Protein AF-A0A9W4HW22-F1 (afdb_monomer_lite)

Secondary structure (DSSP, 8-state):
--HHHHHHHHHHHHHHHHHHHHHHHHHHHHHHHHHHHHHHHTTS-TTSHHHHHHHHHHHHHHHHHHHHHHHHHHHHHHHHHHHHHHHTTS------------

Foldseek 3Di:
DCVVVVVVVVVVVVLVCCLPVVLVVLVVVLVVVVVVLVVVLVVDDPPDPVNVVSVVVNVVVNVVSVVSNVVSVVVVVVVVVVVVVVVVPPPPDDDDDDDDDD

pLDDT: mean 77.1, std 17.02, range [43.62, 94.5]

Organism: Penicillium olsonii (NCBI:txid99116)

Radius of gyration: 26.69 Å; chains: 1; bounding box: 48×15×98 Å

Sequence (102 aa):
MDSFSSSATQLKSINSTTKYHVPSEIRILQTAVDAYFYNIIGLFPATSSYNAQANNQKAQVDTHCFQAVWAFDLGESSGNQATRRARSNNSLHSRRVKRTSV

Structure (mmCIF, N/CA/C/O backbone):
data_AF-A0A9W4HW22-F1
#
_entry.id   AF-A0A9W4HW22-F1
#
loop_
_atom_site.group_PDB
_atom_site.id
_atom_site.type_symbol
_atom_site.label_atom_id
_atom_site.label_alt_id
_atom_site.label_comp_id
_atom_site.label_asym_id
_atom_site.label_entity_id
_atom_site.label_seq_id
_atom_site.pdbx_PDB_ins_code
_atom_site.Cartn_x
_atom_site.Cartn_y
_atom_site.Cartn_z
_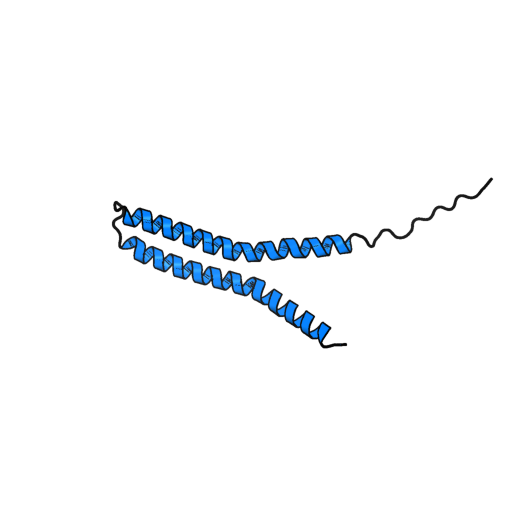atom_site.occupancy
_atom_site.B_iso_or_equiv
_atom_site.auth_seq_id
_atom_site.auth_comp_id
_atom_site.auth_asym_id
_atom_site.auth_atom_id
_atom_site.pdbx_PDB_model_num
ATOM 1 N N . MET A 1 1 ? -33.431 9.618 32.013 1.00 58.47 1 MET A N 1
ATOM 2 C CA . MET A 1 1 ? -32.011 10.051 31.963 1.00 58.47 1 MET A CA 1
ATOM 3 C C . MET A 1 1 ? -31.228 9.115 31.028 1.00 58.47 1 MET A C 1
ATOM 5 O O . MET A 1 1 ? -30.062 8.815 31.251 1.00 58.47 1 MET A O 1
ATOM 9 N N . ASP A 1 2 ? -31.867 8.669 29.939 1.00 64.88 2 ASP A N 1
ATOM 10 C CA . ASP A 1 2 ? -31.574 7.356 29.329 1.00 64.88 2 ASP A CA 1
ATOM 11 C C . ASP A 1 2 ? -31.058 7.513 27.891 1.00 64.88 2 ASP A C 1
ATOM 13 O O . ASP A 1 2 ? -30.311 6.679 27.382 1.00 64.88 2 ASP A O 1
ATOM 17 N N . SER A 1 3 ? -31.364 8.663 27.283 1.00 70.31 3 SER A N 1
ATOM 18 C CA . SER A 1 3 ? -30.860 9.090 25.977 1.00 70.31 3 SER A CA 1
ATOM 19 C C . SER A 1 3 ? -29.327 9.168 25.965 1.00 70.31 3 SER A C 1
ATOM 21 O O . SER A 1 3 ? -28.698 8.575 25.095 1.00 70.31 3 SER A O 1
ATOM 23 N N . PHE A 1 4 ? -28.697 9.756 26.991 1.00 76.06 4 PHE A N 1
ATOM 24 C CA . PHE A 1 4 ? -27.229 9.831 27.083 1.00 76.06 4 PHE A CA 1
ATOM 25 C C . PHE A 1 4 ? -26.552 8.457 27.181 1.00 76.06 4 PHE A C 1
ATOM 27 O O . PHE A 1 4 ? -25.536 8.222 26.527 1.00 76.06 4 PHE A O 1
ATOM 34 N N . SER A 1 5 ? -27.114 7.543 27.977 1.00 79.19 5 SER A N 1
ATOM 35 C CA . SER A 1 5 ? -26.578 6.185 28.134 1.00 79.19 5 SER A CA 1
ATOM 36 C C . SER A 1 5 ? -26.720 5.371 26.842 1.00 79.19 5 SER A C 1
ATOM 38 O O . SER A 1 5 ? -25.784 4.682 26.422 1.00 79.19 5 SER A O 1
ATOM 40 N N . SER A 1 6 ? -27.860 5.513 26.155 1.00 81.44 6 SER A N 1
ATOM 41 C CA . SER A 1 6 ? -28.091 4.874 24.855 1.00 81.44 6 SER A CA 1
ATOM 42 C C . SER A 1 6 ? -27.116 5.382 23.784 1.00 81.44 6 SER A C 1
ATOM 44 O O . SER A 1 6 ? -26.447 4.574 23.138 1.00 81.44 6 SER A O 1
ATOM 46 N N . SER A 1 7 ? -26.913 6.702 23.690 1.00 83.56 7 SER A N 1
ATOM 47 C CA . SER A 1 7 ? -25.968 7.322 22.756 1.00 83.56 7 SER A CA 1
ATOM 48 C C . SER A 1 7 ? -24.527 6.901 23.038 1.00 83.56 7 SER A C 1
ATOM 50 O O . SER A 1 7 ? -23.783 6.575 22.117 1.00 83.56 7 SER A O 1
ATOM 52 N N . ALA A 1 8 ? -24.122 6.833 24.311 1.00 83.88 8 ALA A N 1
ATOM 53 C CA . ALA A 1 8 ? -22.789 6.364 24.689 1.00 83.88 8 ALA A CA 1
ATOM 54 C C . ALA A 1 8 ? -22.545 4.896 24.294 1.00 83.88 8 ALA A C 1
ATOM 56 O O . ALA A 1 8 ? -21.436 4.530 23.900 1.00 83.88 8 ALA A O 1
ATOM 57 N N . THR A 1 9 ? -23.576 4.055 24.381 1.00 84.56 9 THR A N 1
ATOM 58 C CA . THR A 1 9 ? -23.500 2.638 23.998 1.00 84.56 9 THR A CA 1
ATOM 59 C C . THR A 1 9 ? -23.395 2.486 22.481 1.00 84.56 9 THR A C 1
ATOM 61 O O . THR A 1 9 ? -22.545 1.740 21.997 1.00 84.56 9 THR A O 1
ATOM 64 N N . GLN A 1 10 ? -24.177 3.264 21.731 1.00 86.00 10 GLN A N 1
ATOM 65 C CA . GLN A 1 10 ? -24.128 3.301 20.270 1.00 86.00 10 GLN A CA 1
ATOM 66 C C . GLN A 1 10 ? -22.784 3.833 19.747 1.00 86.00 10 GLN A C 1
ATOM 68 O O . GLN A 1 10 ? -22.201 3.270 18.822 1.00 86.00 10 GLN A O 1
ATOM 73 N N . LEU A 1 11 ? -22.232 4.880 20.365 1.00 84.12 11 LEU A N 1
ATOM 74 C CA . LEU A 1 11 ? -20.910 5.396 19.998 1.00 84.12 11 LEU A CA 1
ATOM 75 C C . LEU A 1 11 ? -19.807 4.362 20.248 1.00 84.12 11 LEU A C 1
ATOM 77 O O . LEU A 1 11 ? -18.898 4.224 19.430 1.00 84.12 11 LEU A O 1
ATOM 81 N N . LYS A 1 12 ? -19.900 3.586 21.335 1.00 84.06 12 LYS A N 1
ATOM 82 C CA . LYS A 1 12 ? -18.968 2.479 21.593 1.00 84.06 12 LYS A CA 1
ATOM 83 C C . LYS A 1 12 ? -19.071 1.375 20.544 1.00 84.06 12 LYS A C 1
ATOM 85 O O . LYS A 1 12 ? -18.027 0.898 20.108 1.00 84.06 12 LYS A O 1
ATOM 90 N N . SER A 1 13 ? -20.281 0.986 20.135 1.00 84.69 13 SER A N 1
ATOM 91 C CA . SER A 1 13 ? -20.467 -0.067 19.127 1.00 84.69 13 SER A CA 1
ATOM 92 C C . SER A 1 13 ? -19.992 0.364 17.738 1.00 84.69 13 SER A C 1
ATOM 94 O O . SER A 1 13 ? -19.387 -0.427 17.012 1.00 84.69 13 SER A O 1
ATOM 96 N N . ILE A 1 14 ? -20.214 1.630 17.372 1.00 84.44 14 ILE A N 1
ATOM 97 C CA . ILE A 1 14 ? -19.670 2.205 16.136 1.00 84.44 14 ILE A CA 1
ATOM 98 C C . ILE A 1 14 ? -18.143 2.193 16.209 1.00 84.44 14 ILE A C 1
ATOM 100 O O . ILE A 1 14 ? -17.498 1.660 15.314 1.00 84.44 14 ILE A O 1
ATOM 104 N N . ASN A 1 15 ? -17.558 2.673 17.309 1.00 82.38 15 ASN A N 1
ATOM 105 C CA . ASN A 1 15 ? -16.108 2.697 17.485 1.00 82.38 15 ASN A CA 1
ATOM 106 C C . ASN A 1 15 ? -15.474 1.295 17.403 1.00 82.38 15 ASN A C 1
ATOM 108 O O . ASN A 1 15 ? -14.465 1.116 16.726 1.00 82.38 15 ASN A O 1
ATOM 112 N N . SER A 1 16 ? -16.080 0.280 18.034 1.00 79.94 16 SER A N 1
ATOM 113 C CA . SER A 1 16 ? -15.569 -1.097 17.973 1.00 79.94 16 SER A CA 1
ATOM 114 C C . SER A 1 16 ? -15.639 -1.700 16.572 1.00 79.94 16 SER A C 1
ATOM 116 O O . SER A 1 16 ? -14.778 -2.497 16.213 1.00 79.94 16 SER A O 1
ATOM 118 N N . THR A 1 17 ? -16.647 -1.322 15.782 1.00 82.69 17 THR A N 1
ATOM 119 C CA . THR A 1 17 ? -16.819 -1.816 14.409 1.00 82.69 17 THR A CA 1
ATOM 120 C C . THR A 1 17 ? -15.844 -1.120 13.460 1.00 82.69 17 THR A C 1
ATOM 122 O O . THR A 1 17 ? -15.097 -1.780 12.738 1.00 82.69 17 THR A O 1
ATOM 125 N N . THR A 1 18 ? -15.776 0.212 13.523 1.00 82.19 18 THR A N 1
ATOM 126 C CA . THR A 1 18 ? -14.880 1.040 12.704 1.00 82.19 18 THR A CA 1
ATOM 127 C C . THR A 1 18 ? -13.412 0.670 12.912 1.00 82.19 18 THR A C 1
ATOM 129 O O . THR A 1 18 ? -12.651 0.669 11.946 1.00 82.19 18 THR A O 1
ATOM 132 N N . LYS A 1 19 ? -13.030 0.279 14.139 1.00 79.19 19 LYS A N 1
ATOM 133 C CA . LYS A 1 19 ? -11.672 -0.164 14.492 1.00 79.19 19 LYS A CA 1
ATOM 134 C C . LYS A 1 19 ? -11.116 -1.229 13.546 1.00 79.19 19 LYS A C 1
ATOM 136 O O . LYS A 1 19 ? -9.945 -1.168 13.198 1.00 79.19 19 LYS A O 1
ATOM 141 N N . TYR A 1 20 ? -11.927 -2.21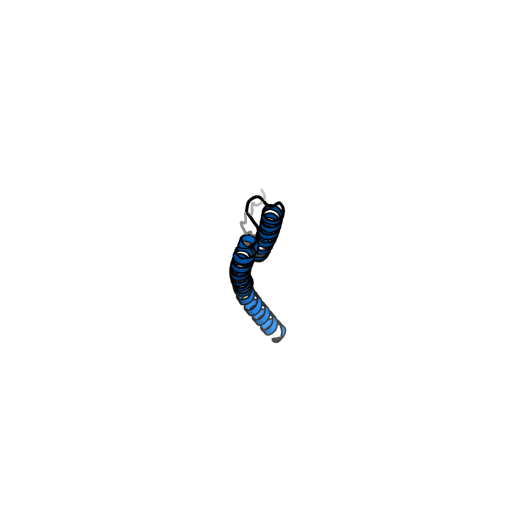3 13.167 1.00 83.31 20 TYR A N 1
ATOM 142 C CA . TYR A 1 20 ? -11.472 -3.323 12.325 1.00 83.31 20 TYR A CA 1
ATOM 143 C C . TYR A 1 20 ? -11.869 -3.129 10.867 1.00 83.31 20 TYR A C 1
ATOM 145 O O . TYR A 1 20 ? -11.088 -3.460 9.979 1.00 83.31 20 TYR A O 1
ATOM 153 N N . HIS A 1 21 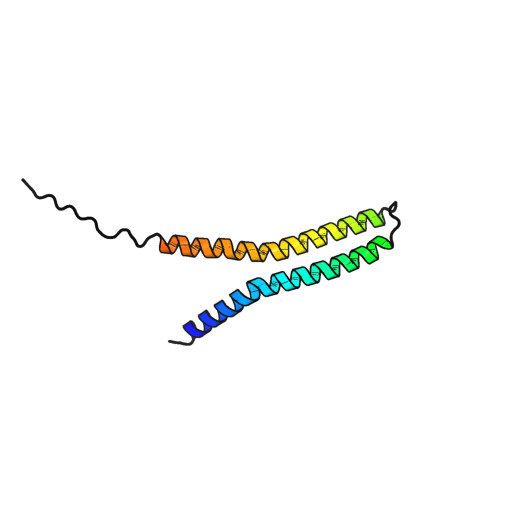? -13.045 -2.543 10.633 1.00 87.25 21 HIS A N 1
ATOM 154 C CA . HIS A 1 21 ? -13.590 -2.352 9.297 1.00 87.25 21 HIS A CA 1
ATOM 155 C C . HIS A 1 21 ? -12.756 -1.376 8.457 1.00 87.25 21 HIS A C 1
ATOM 157 O O . HIS A 1 21 ? -12.474 -1.638 7.295 1.00 87.25 21 HIS A O 1
ATOM 163 N N . VAL A 1 22 ? -12.320 -0.243 9.017 1.00 88.56 22 VAL A N 1
ATOM 164 C CA . VAL A 1 22 ? -11.568 0.741 8.220 1.00 88.56 22 VAL A CA 1
ATOM 165 C C . VAL A 1 22 ? -10.180 0.215 7.827 1.00 88.56 22 VAL A C 1
ATOM 167 O O . VAL A 1 22 ? -9.851 0.266 6.642 1.00 88.56 22 VAL A O 1
ATOM 170 N N . PRO A 1 23 ? -9.380 -0.378 8.735 1.00 89.31 23 PRO A N 1
ATOM 171 C CA . PRO A 1 23 ? -8.123 -1.013 8.345 1.00 89.31 23 PRO A CA 1
ATOM 172 C C . PRO A 1 23 ? -8.284 -2.173 7.357 1.00 89.31 23 PRO A C 1
ATOM 174 O O . PRO A 1 23 ? -7.411 -2.352 6.508 1.00 89.31 23 PRO A O 1
ATOM 177 N N . SER A 1 24 ? -9.366 -2.962 7.437 1.00 88.31 24 SER A N 1
ATOM 178 C CA . SER A 1 24 ? -9.602 -4.039 6.467 1.00 88.31 24 SER A CA 1
ATOM 179 C C . SER A 1 24 ? -9.874 -3.497 5.067 1.00 88.31 24 SER A C 1
ATOM 181 O O . SER A 1 24 ? -9.272 -3.983 4.113 1.00 88.31 24 SER A O 1
ATOM 183 N N . GLU A 1 25 ? -10.692 -2.450 4.944 1.00 90.75 25 GLU A N 1
ATOM 184 C CA . GLU A 1 25 ? -10.947 -1.780 3.662 1.00 90.75 25 GLU A CA 1
ATOM 185 C C . GLU A 1 25 ? -9.668 -1.158 3.080 1.00 90.75 25 GLU A C 1
ATOM 187 O O . GLU A 1 25 ? -9.388 -1.303 1.890 1.00 90.75 25 GLU A O 1
ATOM 192 N N . ILE A 1 26 ? -8.825 -0.539 3.918 1.00 90.00 26 ILE A N 1
ATOM 193 C CA . ILE A 1 26 ? -7.536 0.018 3.473 1.00 90.00 26 ILE A CA 1
ATOM 194 C C . ILE A 1 26 ? -6.614 -1.086 2.929 1.00 90.00 26 ILE A C 1
ATOM 196 O O . ILE A 1 26 ? -5.937 -0.873 1.926 1.00 90.00 26 ILE A O 1
ATOM 200 N N . ARG A 1 27 ? -6.596 -2.281 3.536 1.00 90.88 27 ARG A N 1
ATOM 201 C CA . ARG A 1 27 ? -5.804 -3.418 3.023 1.00 90.88 27 ARG A CA 1
ATOM 202 C C . ARG A 1 27 ? -6.325 -3.943 1.685 1.00 90.88 27 ARG A C 1
ATOM 204 O O . ARG A 1 27 ? -5.526 -4.302 0.819 1.00 90.88 27 ARG A O 1
ATOM 211 N N . ILE A 1 28 ? -7.644 -3.974 1.494 1.00 92.69 28 ILE A N 1
ATOM 212 C CA . ILE A 1 28 ? -8.248 -4.331 0.202 1.00 92.69 28 ILE A CA 1
ATOM 213 C C . ILE A 1 28 ? -7.831 -3.307 -0.861 1.00 92.69 28 ILE A C 1
ATOM 215 O O . ILE A 1 28 ? -7.333 -3.696 -1.920 1.00 92.69 28 ILE A O 1
ATOM 219 N N . LEU A 1 29 ? -7.942 -2.010 -0.552 1.00 91.81 29 LEU A N 1
ATOM 220 C CA . LEU A 1 29 ? -7.498 -0.931 -1.435 1.00 91.81 29 LEU A CA 1
ATOM 221 C C . LEU A 1 29 ? -6.009 -1.062 -1.780 1.00 91.81 29 LEU A C 1
ATOM 223 O O . LEU A 1 29 ? -5.658 -0.996 -2.954 1.00 91.81 29 LEU A O 1
ATOM 227 N N . GLN A 1 30 ? -5.147 -1.301 -0.787 1.00 92.12 30 GLN A N 1
ATOM 228 C CA . GLN A 1 30 ? -3.710 -1.492 -0.994 1.00 92.12 30 GLN A CA 1
ATOM 229 C C . GLN A 1 30 ? -3.434 -2.617 -1.999 1.00 92.12 30 GLN A C 1
ATOM 231 O O . GLN A 1 30 ? -2.609 -2.451 -2.890 1.00 92.12 30 GLN A O 1
ATOM 236 N N . THR A 1 31 ? -4.159 -3.732 -1.902 1.00 91.56 31 THR A N 1
ATOM 237 C CA . THR A 1 31 ? -3.981 -4.883 -2.802 1.00 91.56 31 THR A CA 1
ATOM 238 C C . THR A 1 31 ? -4.407 -4.551 -4.238 1.00 91.56 31 THR A C 1
ATOM 240 O O . THR A 1 31 ? -3.717 -4.902 -5.194 1.00 91.56 31 THR A O 1
ATOM 243 N N . ALA A 1 32 ? -5.523 -3.836 -4.410 1.00 92.56 32 ALA A N 1
ATOM 244 C CA . ALA A 1 32 ? -5.989 -3.404 -5.729 1.00 92.56 32 ALA A CA 1
ATOM 245 C C . ALA A 1 32 ? -5.030 -2.390 -6.377 1.00 92.56 32 ALA A C 1
ATOM 247 O O . ALA A 1 32 ? -4.734 -2.468 -7.570 1.00 92.56 32 ALA A O 1
ATOM 248 N N . VAL A 1 33 ? -4.523 -1.453 -5.576 1.00 91.69 33 VAL A N 1
ATOM 249 C CA . VAL A 1 33 ? -3.573 -0.426 -6.008 1.00 91.69 33 VAL A CA 1
ATOM 250 C C . VAL A 1 33 ? -2.220 -1.038 -6.376 1.00 91.69 33 VAL A C 1
ATOM 252 O O . VAL A 1 33 ? -1.648 -0.664 -7.399 1.00 91.69 33 VAL A O 1
ATOM 255 N N . ASP A 1 34 ? -1.737 -2.016 -5.609 1.00 91.56 34 ASP A N 1
ATOM 256 C CA . ASP A 1 34 ? -0.505 -2.752 -5.906 1.00 91.56 34 ASP A CA 1
ATOM 257 C C . ASP A 1 34 ? -0.584 -3.457 -7.271 1.00 91.56 34 ASP A C 1
ATOM 259 O O . ASP A 1 34 ? 0.295 -3.279 -8.117 1.00 91.56 34 ASP A O 1
ATOM 263 N N . ALA A 1 35 ? -1.693 -4.157 -7.543 1.00 91.81 35 ALA A N 1
ATOM 264 C CA . ALA A 1 35 ? -1.935 -4.808 -8.832 1.00 91.81 35 ALA A CA 1
ATOM 265 C C . ALA A 1 35 ? -2.007 -3.804 -9.998 1.00 91.81 35 ALA A C 1
ATOM 267 O O . ALA A 1 35 ? -1.464 -4.048 -11.078 1.00 91.81 35 ALA A O 1
ATOM 268 N N . TYR A 1 36 ? -2.649 -2.652 -9.786 1.00 91.44 36 TYR A N 1
ATOM 269 C CA . TYR A 1 36 ? -2.717 -1.582 -10.781 1.00 91.44 36 TYR A CA 1
ATOM 270 C C . TYR A 1 36 ? -1.328 -1.019 -11.113 1.00 91.44 36 TYR A C 1
ATOM 272 O O . TYR A 1 36 ? -0.965 -0.920 -12.288 1.00 91.44 36 TYR A O 1
ATOM 280 N N . PHE A 1 37 ? -0.519 -0.706 -10.096 1.00 90.38 37 PHE A N 1
ATOM 281 C CA . PHE A 1 37 ? 0.840 -0.211 -10.311 1.00 90.38 37 PHE A CA 1
ATOM 282 C C . PHE A 1 37 ? 1.750 -1.258 -10.943 1.00 90.38 37 PHE A C 1
ATOM 284 O O . PHE A 1 37 ? 2.537 -0.898 -11.813 1.00 90.38 37 PHE A O 1
ATOM 291 N N . TYR A 1 38 ? 1.624 -2.534 -10.575 1.00 90.56 38 TYR A N 1
ATOM 292 C CA . TYR A 1 38 ? 2.369 -3.616 -11.219 1.00 9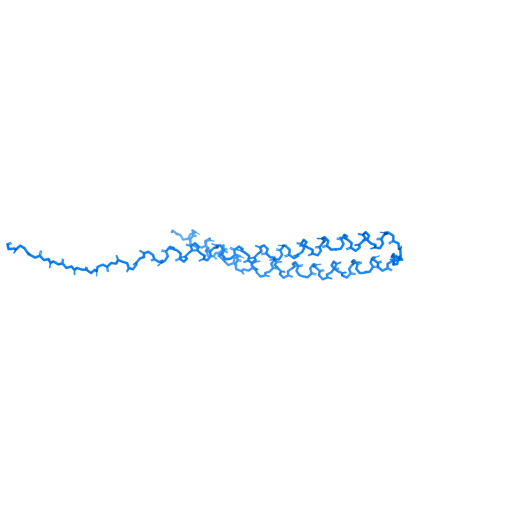0.56 38 TYR A CA 1
ATOM 293 C C . TYR A 1 38 ? 2.119 -3.644 -12.734 1.00 90.56 38 TYR A C 1
ATOM 295 O O . TYR A 1 38 ? 3.065 -3.643 -13.525 1.00 90.56 38 TYR A O 1
ATOM 303 N N . ASN A 1 39 ? 0.846 -3.573 -13.138 1.00 90.19 39 ASN A N 1
ATOM 304 C CA . ASN A 1 39 ? 0.460 -3.577 -14.548 1.00 90.19 39 ASN A CA 1
ATOM 305 C C . ASN A 1 39 ? 0.988 -2.350 -15.303 1.00 90.19 39 ASN A C 1
ATOM 307 O O . ASN A 1 39 ? 1.454 -2.485 -16.431 1.00 90.19 39 ASN A O 1
ATOM 311 N N . ILE A 1 40 ? 0.947 -1.161 -14.695 1.00 88.44 40 ILE A N 1
ATOM 312 C CA . ILE A 1 40 ? 1.416 0.074 -15.343 1.00 88.44 40 ILE A CA 1
ATOM 313 C C . ILE A 1 40 ? 2.939 0.152 -15.403 1.00 88.44 40 ILE A C 1
ATOM 315 O O . ILE A 1 40 ? 3.488 0.501 -16.445 1.00 88.44 40 ILE A O 1
ATOM 319 N N . ILE A 1 41 ? 3.639 -0.180 -14.317 1.00 89.62 41 ILE A N 1
ATOM 320 C CA . ILE A 1 41 ? 5.108 -0.159 -14.277 1.00 89.62 41 ILE A CA 1
ATOM 321 C C . ILE A 1 41 ? 5.677 -1.135 -15.308 1.00 89.62 41 ILE A C 1
ATOM 323 O O . ILE A 1 41 ? 6.670 -0.816 -15.963 1.00 89.62 41 ILE A O 1
ATOM 327 N N . GLY A 1 42 ? 5.013 -2.278 -15.504 1.00 88.44 42 GLY A N 1
ATOM 328 C CA . GLY A 1 42 ? 5.374 -3.267 -16.518 1.00 88.44 42 GLY A CA 1
ATOM 329 C C . GLY A 1 42 ? 5.339 -2.751 -17.963 1.00 88.44 42 GLY A C 1
ATOM 330 O O . GLY A 1 42 ? 5.968 -3.357 -18.826 1.00 88.44 42 GLY A O 1
ATOM 331 N N . LEU A 1 43 ? 4.665 -1.628 -18.242 1.00 90.25 43 LEU A N 1
ATOM 332 C CA . LEU A 1 43 ? 4.656 -1.005 -19.572 1.00 90.25 43 LEU A CA 1
ATOM 333 C C . LEU A 1 43 ? 5.942 -0.222 -19.870 1.00 90.25 43 LEU A C 1
ATOM 335 O O . LEU A 1 43 ? 6.258 0.018 -21.036 1.00 90.25 43 LEU A O 1
ATOM 339 N N . PHE A 1 44 ? 6.685 0.193 -18.840 1.00 89.56 44 PHE A N 1
ATOM 340 C CA . PHE A 1 44 ? 7.906 0.975 -19.012 1.00 89.56 44 PHE A CA 1
ATOM 341 C C . PHE A 1 44 ? 9.139 0.065 -19.080 1.00 89.56 44 PHE A C 1
ATOM 343 O O . PHE A 1 44 ? 9.346 -0.744 -18.170 1.00 89.56 44 PHE A O 1
ATOM 350 N N . PRO A 1 45 ? 10.023 0.233 -20.084 1.00 89.19 45 PRO A N 1
ATOM 351 C CA . PRO A 1 45 ? 11.284 -0.499 -20.145 1.00 89.19 45 PRO A CA 1
ATOM 352 C C . PRO A 1 45 ? 12.096 -0.323 -18.859 1.00 89.19 45 PRO A C 1
ATOM 354 O O . PRO A 1 45 ? 12.238 0.797 -18.370 1.00 89.19 45 PRO A O 1
ATOM 357 N N . ALA A 1 46 ? 12.678 -1.405 -18.342 1.00 85.62 46 ALA A N 1
ATOM 358 C CA . ALA A 1 46 ? 13.394 -1.394 -17.061 1.00 85.62 46 ALA A CA 1
ATOM 359 C C . ALA A 1 46 ? 14.582 -0.412 -17.016 1.00 85.62 46 ALA A C 1
ATOM 361 O O . ALA A 1 46 ? 14.923 0.104 -15.958 1.00 85.62 46 ALA A O 1
ATOM 362 N N . THR A 1 47 ? 15.200 -0.119 -18.162 1.00 89.00 47 THR A N 1
ATOM 363 C CA . THR A 1 47 ? 16.308 0.843 -18.283 1.00 89.00 47 THR A CA 1
ATOM 364 C C . THR A 1 47 ? 15.844 2.294 -18.429 1.00 89.00 47 THR A C 1
ATOM 366 O O . THR A 1 47 ? 16.668 3.203 -18.504 1.00 89.00 47 THR A O 1
ATOM 369 N N . SER A 1 48 ? 14.533 2.535 -18.489 1.00 92.06 48 SER A N 1
ATOM 370 C CA . SER A 1 48 ? 13.968 3.869 -18.642 1.00 92.06 48 SER A CA 1
ATOM 371 C C . SER A 1 48 ? 13.889 4.606 -17.307 1.00 92.06 48 SER A C 1
ATOM 373 O O . SER A 1 48 ? 13.513 4.040 -16.279 1.00 92.06 48 SER A O 1
ATOM 375 N N . SER A 1 49 ? 14.129 5.918 -17.338 1.00 90.50 49 SER A N 1
ATOM 376 C CA . SER A 1 49 ? 13.880 6.808 -16.199 1.00 90.50 49 SER A CA 1
ATOM 377 C C . SER A 1 49 ? 12.415 6.783 -15.742 1.00 90.50 49 SER A C 1
ATOM 379 O O . SER A 1 49 ? 12.152 6.960 -14.553 1.00 90.50 49 SER A O 1
ATOM 381 N N . TYR A 1 50 ? 11.469 6.493 -16.644 1.00 88.75 50 TYR A N 1
ATOM 382 C CA . TYR A 1 50 ? 10.053 6.329 -16.302 1.00 88.75 50 TYR A CA 1
ATOM 383 C C . TYR A 1 50 ? 9.798 5.119 -15.401 1.00 88.75 50 TYR A C 1
ATOM 385 O O . TYR A 1 50 ? 8.970 5.204 -14.499 1.00 88.75 50 TYR A O 1
ATOM 393 N N . ASN A 1 51 ? 10.542 4.021 -15.576 1.00 91.56 51 ASN A N 1
ATOM 394 C CA . ASN A 1 51 ? 10.414 2.846 -14.716 1.00 91.56 51 ASN A CA 1
ATOM 395 C C . ASN A 1 51 ? 10.869 3.171 -13.283 1.00 91.56 51 ASN A C 1
ATOM 397 O O . ASN A 1 51 ? 10.155 2.881 -12.323 1.00 91.56 51 ASN A O 1
ATOM 401 N N . ALA A 1 52 ? 11.998 3.869 -13.131 1.00 91.75 52 ALA A N 1
ATOM 402 C CA . ALA A 1 52 ? 12.473 4.326 -11.825 1.00 91.75 52 ALA A CA 1
ATOM 403 C C . ALA A 1 52 ? 11.485 5.301 -11.153 1.00 91.75 52 ALA A C 1
ATOM 405 O O . ALA A 1 52 ? 11.183 5.165 -9.968 1.00 91.75 52 ALA A O 1
ATOM 406 N N . GLN A 1 53 ? 10.939 6.261 -11.907 1.00 92.94 53 GLN A N 1
ATOM 407 C CA . GLN A 1 53 ? 9.951 7.212 -11.384 1.00 92.94 53 GLN A CA 1
ATOM 408 C C . GLN A 1 53 ? 8.652 6.524 -10.952 1.00 92.94 53 GLN A C 1
ATOM 410 O O . GLN A 1 53 ? 8.149 6.810 -9.866 1.00 92.94 53 GLN A O 1
ATOM 415 N N . ALA A 1 54 ? 8.136 5.594 -11.754 1.00 91.38 54 ALA A N 1
ATOM 416 C CA . ALA A 1 54 ? 6.905 4.880 -11.441 1.00 91.38 54 ALA A CA 1
ATOM 417 C C . ALA A 1 54 ? 7.063 3.975 -10.201 1.00 91.38 54 ALA A C 1
ATOM 419 O O . ALA A 1 54 ? 6.180 3.945 -9.345 1.00 91.38 54 ALA A O 1
ATOM 420 N N . ASN A 1 55 ? 8.219 3.322 -10.030 1.00 91.31 55 ASN A N 1
ATOM 421 C CA . ASN A 1 55 ? 8.533 2.577 -8.804 1.00 91.31 55 ASN A CA 1
ATOM 422 C C . ASN A 1 55 ? 8.620 3.487 -7.567 1.00 91.31 55 ASN A C 1
ATOM 424 O O . ASN A 1 55 ? 8.097 3.139 -6.509 1.00 91.31 55 ASN A O 1
ATOM 428 N N . ASN A 1 56 ? 9.219 4.674 -7.694 1.00 93.50 56 ASN A N 1
ATOM 429 C CA . ASN A 1 56 ? 9.267 5.644 -6.596 1.00 93.50 56 ASN A CA 1
ATOM 430 C C . ASN A 1 56 ? 7.866 6.130 -6.198 1.00 93.50 56 ASN A C 1
ATOM 432 O O . ASN A 1 56 ? 7.572 6.257 -5.011 1.00 93.50 56 ASN A O 1
ATOM 436 N N . GLN A 1 57 ? 6.990 6.378 -7.176 1.00 92.06 57 GLN A N 1
ATOM 437 C CA . GLN A 1 57 ? 5.596 6.749 -6.917 1.00 92.06 57 GLN A CA 1
ATOM 438 C C . GLN A 1 57 ? 4.837 5.621 -6.215 1.00 92.06 57 GLN A C 1
ATOM 440 O O . GLN A 1 57 ? 4.150 5.874 -5.226 1.00 92.06 57 GLN A O 1
ATOM 445 N N . LYS A 1 58 ? 5.018 4.371 -6.655 1.00 94.12 58 LYS A N 1
ATOM 446 C CA . LYS A 1 58 ? 4.440 3.202 -5.985 1.00 94.12 58 LYS A CA 1
ATOM 447 C C . LYS A 1 58 ? 4.874 3.118 -4.517 1.00 94.12 58 LYS A C 1
ATOM 449 O O . LYS A 1 58 ? 4.025 2.987 -3.642 1.00 94.12 58 LYS A O 1
ATOM 454 N N . ALA A 1 59 ? 6.167 3.285 -4.234 1.00 93.06 59 ALA A N 1
ATOM 455 C CA . ALA A 1 59 ? 6.691 3.241 -2.867 1.00 93.06 59 ALA A CA 1
ATOM 456 C C . ALA A 1 59 ? 6.073 4.317 -1.947 1.00 93.06 59 ALA A C 1
ATOM 458 O O . ALA A 1 59 ? 5.851 4.072 -0.757 1.00 93.06 59 ALA A O 1
ATOM 459 N N . GLN A 1 60 ? 5.751 5.501 -2.484 1.00 94.50 60 GLN A N 1
ATOM 460 C CA . GLN A 1 60 ? 5.038 6.539 -1.731 1.00 94.50 60 GLN A CA 1
ATOM 461 C C . GLN A 1 60 ? 3.609 6.106 -1.395 1.00 94.50 60 GLN A C 1
ATOM 463 O O . GLN A 1 60 ? 3.177 6.240 -0.250 1.00 94.50 60 GLN A O 1
ATOM 468 N N . VAL A 1 61 ? 2.887 5.539 -2.363 1.00 92.75 61 VAL A N 1
ATOM 469 C CA . VAL A 1 61 ? 1.517 5.054 -2.145 1.00 92.75 61 VAL A CA 1
ATOM 470 C C . VAL A 1 61 ? 1.485 3.905 -1.134 1.00 92.75 61 VAL A C 1
ATOM 472 O O . VAL A 1 61 ? 0.640 3.910 -0.236 1.00 92.75 61 VAL A O 1
ATOM 475 N N . ASP A 1 62 ? 2.445 2.981 -1.209 1.00 91.88 62 ASP A N 1
ATOM 476 C CA . ASP A 1 62 ? 2.604 1.892 -0.240 1.00 91.88 62 ASP A CA 1
ATOM 477 C C . ASP A 1 62 ? 2.829 2.440 1.180 1.00 91.88 62 ASP A C 1
ATOM 479 O O . ASP A 1 62 ? 2.195 1.996 2.141 1.00 91.88 62 ASP A O 1
ATOM 483 N N . THR A 1 63 ? 3.673 3.469 1.311 1.00 93.50 63 THR A N 1
ATOM 484 C CA . THR A 1 63 ? 3.936 4.139 2.593 1.00 93.50 63 THR A CA 1
ATOM 485 C C . THR A 1 63 ? 2.671 4.786 3.159 1.00 93.50 63 THR A C 1
ATOM 487 O O . THR A 1 63 ? 2.384 4.637 4.349 1.00 93.50 63 THR A O 1
ATOM 490 N N . HIS A 1 64 ? 1.881 5.467 2.326 1.00 92.75 64 HIS A N 1
ATOM 491 C CA . HIS A 1 64 ? 0.624 6.079 2.760 1.00 92.75 64 HIS A CA 1
ATOM 492 C C . HIS A 1 64 ? -0.415 5.041 3.198 1.00 92.75 64 HIS A C 1
ATOM 494 O O . HIS A 1 64 ? -1.061 5.231 4.231 1.00 92.75 64 HIS A O 1
ATOM 500 N N . CYS A 1 65 ? -0.547 3.925 2.474 1.00 89.50 65 CYS A N 1
ATOM 501 C CA . CYS A 1 65 ? -1.444 2.834 2.864 1.00 89.50 65 CYS A CA 1
ATOM 502 C C . CYS A 1 65 ? -1.031 2.226 4.213 1.00 89.50 65 CYS A C 1
ATOM 504 O O . CYS A 1 65 ? -1.876 2.015 5.086 1.00 89.50 65 CYS A O 1
ATOM 506 N N . PHE A 1 66 ? 0.272 2.020 4.426 1.00 89.19 66 PHE A N 1
ATOM 507 C CA . PHE A 1 66 ? 0.794 1.526 5.699 1.00 89.19 66 PHE A CA 1
ATOM 508 C C . PHE A 1 66 ? 0.520 2.497 6.858 1.00 89.19 66 PHE A C 1
ATOM 510 O O . PHE A 1 66 ? 0.016 2.089 7.904 1.00 89.19 66 PHE A O 1
ATOM 517 N N . GLN A 1 67 ? 0.794 3.791 6.666 1.00 90.06 67 GLN A N 1
ATOM 518 C CA . GLN A 1 67 ? 0.520 4.828 7.666 1.00 90.06 67 GLN A CA 1
ATOM 519 C C . GLN A 1 67 ? -0.970 4.913 8.015 1.00 90.06 67 GLN A C 1
ATOM 521 O O . GLN A 1 67 ? -1.314 5.063 9.188 1.00 90.06 67 GLN A O 1
ATOM 526 N N . ALA A 1 68 ? -1.851 4.778 7.020 1.00 87.06 68 ALA A N 1
ATOM 527 C CA . ALA A 1 68 ? -3.293 4.803 7.227 1.00 87.06 68 ALA A CA 1
ATOM 528 C C . ALA A 1 68 ? -3.761 3.634 8.104 1.00 87.06 68 ALA A C 1
ATOM 530 O O . ALA A 1 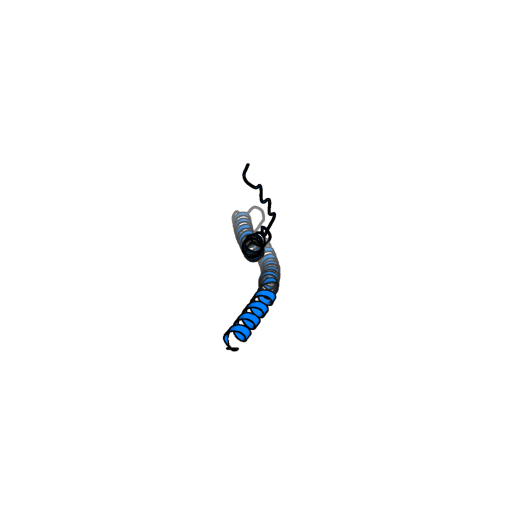68 ? -4.527 3.856 9.034 1.00 87.06 68 ALA A O 1
ATOM 531 N N . VAL A 1 69 ? -3.259 2.414 7.879 1.00 86.75 69 VAL A N 1
ATOM 532 C CA . VAL A 1 69 ? -3.550 1.259 8.750 1.00 86.75 69 VAL A CA 1
ATOM 533 C C . VAL A 1 69 ? -2.994 1.480 10.158 1.00 86.75 69 VAL A C 1
ATOM 535 O O . VAL A 1 69 ? -3.688 1.242 11.147 1.00 86.75 69 VAL A O 1
ATOM 538 N N . TRP A 1 70 ? -1.755 1.960 10.257 1.00 85.56 70 TRP A N 1
ATOM 539 C CA . TRP A 1 70 ? -1.059 2.133 11.531 1.00 85.56 70 TRP A CA 1
ATOM 540 C C . TRP A 1 70 ? -1.692 3.211 12.428 1.00 85.56 70 TRP A C 1
ATOM 542 O O . TRP A 1 70 ? -1.716 3.070 13.652 1.00 85.56 70 TRP A O 1
ATOM 552 N N . ALA A 1 71 ? -2.293 4.250 11.841 1.00 84.00 71 ALA A N 1
ATOM 553 C CA . ALA A 1 71 ? -3.002 5.295 12.581 1.00 84.00 71 ALA A CA 1
ATOM 554 C C . ALA A 1 71 ? -4.165 4.752 13.438 1.00 84.00 71 ALA A C 1
ATOM 556 O O . ALA A 1 71 ? -4.416 5.265 14.532 1.00 84.00 71 ALA A O 1
ATOM 557 N N . PHE A 1 72 ? -4.847 3.694 12.985 1.00 79.62 72 PHE A N 1
ATOM 558 C CA . PHE A 1 72 ? -5.930 3.062 13.748 1.00 79.62 72 PHE A CA 1
ATOM 559 C C . PHE A 1 72 ? -5.422 2.178 14.894 1.00 79.62 72 PHE A C 1
ATOM 561 O O . PHE A 1 72 ? -6.126 2.023 15.891 1.00 79.62 72 PHE A O 1
ATOM 568 N N . ASP A 1 73 ? -4.201 1.650 14.794 1.00 73.56 73 ASP A N 1
ATOM 569 C CA . ASP A 1 73 ? -3.588 0.809 15.831 1.00 73.56 73 ASP A CA 1
ATOM 570 C C . ASP A 1 73 ? -3.097 1.648 17.037 1.00 73.56 73 ASP A C 1
ATOM 572 O O . ASP A 1 73 ? -3.279 1.286 18.201 1.00 73.56 73 ASP A O 1
ATOM 576 N N . LEU A 1 74 ? -2.566 2.856 16.799 1.00 63.28 74 LEU A N 1
ATOM 577 C CA . LEU A 1 74 ? -2.115 3.758 17.880 1.00 63.28 74 LEU A CA 1
ATOM 578 C C . LEU A 1 74 ? -3.234 4.390 18.696 1.00 63.28 74 LEU A C 1
ATOM 580 O O . LEU A 1 74 ? -3.045 4.650 19.890 1.00 63.28 74 LEU A O 1
ATOM 584 N N . GLY A 1 75 ? -4.373 4.687 18.064 1.00 59.25 75 GLY A N 1
ATOM 585 C CA . GLY A 1 75 ? -5.503 5.338 18.731 1.00 59.25 75 GLY A CA 1
ATOM 586 C C . GLY A 1 75 ? -5.984 4.553 19.959 1.00 59.25 75 GLY A C 1
ATOM 587 O O . GLY A 1 75 ? -6.398 5.138 20.961 1.00 59.25 75 GLY A O 1
ATOM 588 N N . GLU A 1 76 ? -5.839 3.228 19.930 1.00 55.50 76 GLU A N 1
ATOM 589 C CA . GLU A 1 76 ? -6.203 2.336 21.029 1.00 55.50 76 GLU A CA 1
ATOM 590 C C . GLU A 1 76 ? -5.195 2.351 22.189 1.00 55.50 76 GLU A C 1
ATOM 592 O O . GLU A 1 76 ? -5.591 2.354 23.362 1.00 55.50 76 GLU A O 1
ATOM 597 N N . SER A 1 77 ? -3.892 2.406 21.893 1.00 52.47 77 SER A N 1
ATOM 598 C CA . SER A 1 77 ? -2.849 2.413 22.929 1.00 52.47 77 SER A CA 1
ATOM 599 C C . SER A 1 77 ? -2.929 3.657 23.821 1.00 52.47 77 SER A C 1
ATOM 601 O O . SER A 1 77 ? -2.756 3.559 25.040 1.00 52.47 77 SER A O 1
ATOM 603 N N . SER A 1 78 ? -3.276 4.812 23.250 1.00 51.34 78 SER A N 1
ATOM 604 C CA . SER A 1 78 ? -3.426 6.071 23.995 1.00 51.34 78 SER A CA 1
ATOM 605 C C . SER A 1 78 ? -4.708 6.117 24.843 1.00 51.34 78 SER A C 1
ATOM 607 O O . SER A 1 78 ? -4.686 6.611 25.973 1.00 51.34 78 SER A O 1
ATOM 609 N N . GLY A 1 79 ? -5.815 5.539 24.357 1.00 50.59 79 GLY A N 1
ATOM 610 C CA . GLY A 1 79 ? -7.080 5.463 25.101 1.00 50.59 79 GLY A CA 1
ATOM 611 C C . GLY A 1 79 ? -7.018 4.526 26.314 1.00 50.59 79 GLY A C 1
ATOM 612 O O . GLY A 1 79 ? -7.509 4.863 27.393 1.00 50.59 79 GLY A O 1
ATOM 613 N N . ASN A 1 80 ? -6.336 3.385 26.177 1.00 51.09 80 ASN A N 1
ATOM 614 C CA . ASN A 1 80 ? -6.203 2.398 27.253 1.00 51.09 80 ASN A CA 1
ATOM 615 C C . ASN A 1 80 ? -5.268 2.848 28.391 1.00 51.09 80 ASN A C 1
ATOM 617 O O . ASN A 1 80 ? -5.453 2.436 29.541 1.00 51.09 80 ASN A O 1
ATOM 621 N N . GLN A 1 81 ? -4.283 3.713 28.124 1.00 49.19 81 GLN A N 1
ATOM 622 C CA . GLN A 1 81 ? -3.432 4.277 29.180 1.00 49.19 81 GLN A CA 1
ATOM 623 C C . GLN A 1 81 ? -4.180 5.289 30.062 1.00 49.19 81 GLN A C 1
ATOM 625 O O . GLN A 1 81 ? -3.995 5.288 31.284 1.00 49.19 81 GLN A O 1
ATOM 630 N N . ALA A 1 82 ? -5.070 6.099 29.477 1.00 50.09 82 ALA A N 1
ATOM 631 C CA . ALA A 1 82 ? -5.872 7.071 30.221 1.00 50.09 82 ALA A CA 1
ATOM 632 C C . ALA A 1 82 ? -6.817 6.389 31.230 1.00 50.09 82 ALA A C 1
ATOM 634 O O . ALA A 1 82 ? -6.950 6.840 32.369 1.00 50.09 82 ALA A O 1
ATOM 635 N N . THR A 1 83 ? -7.410 5.245 30.867 1.00 49.84 83 THR A N 1
ATOM 636 C CA . THR A 1 83 ? -8.305 4.497 31.769 1.00 49.84 83 THR A CA 1
ATOM 637 C C . THR A 1 83 ? -7.551 3.710 32.847 1.00 49.84 83 THR A C 1
ATOM 639 O O . THR A 1 83 ? -8.050 3.566 33.965 1.00 49.84 83 THR A O 1
ATOM 642 N N . ARG A 1 84 ? -6.333 3.220 32.561 1.00 49.66 84 ARG A N 1
ATOM 643 C CA . ARG A 1 84 ? -5.505 2.507 33.555 1.00 49.66 84 ARG A CA 1
ATOM 644 C C . ARG A 1 84 ? -4.971 3.430 34.651 1.00 49.66 84 ARG A C 1
ATOM 646 O O . ARG A 1 84 ? -4.949 3.022 35.810 1.00 49.66 84 ARG A O 1
ATOM 653 N N . ARG A 1 85 ? -4.613 4.681 34.329 1.00 48.41 85 ARG A N 1
ATOM 654 C CA . ARG A 1 85 ? -4.174 5.661 35.342 1.00 48.41 85 ARG A CA 1
ATOM 655 C C . ARG A 1 85 ? -5.299 6.078 36.292 1.00 48.41 85 ARG A C 1
ATOM 657 O O . ARG A 1 85 ? -5.059 6.187 37.488 1.00 48.41 85 ARG A O 1
ATOM 664 N N . ALA A 1 86 ? -6.531 6.218 35.800 1.00 49.25 86 ALA A N 1
ATOM 665 C CA . ALA A 1 86 ? -7.678 6.553 36.650 1.00 49.25 86 ALA A CA 1
ATOM 666 C C . ALA A 1 86 ? -8.038 5.433 37.651 1.00 49.25 86 ALA A C 1
ATOM 668 O O . ALA A 1 86 ? -8.528 5.707 38.743 1.00 49.25 86 ALA A O 1
ATOM 669 N N . ARG A 1 87 ? -7.767 4.165 37.309 1.00 48.59 87 ARG A N 1
ATOM 670 C CA . ARG A 1 87 ? -8.129 2.999 38.135 1.00 48.59 87 ARG A CA 1
ATOM 671 C C . ARG A 1 87 ? -7.088 2.644 39.209 1.00 48.59 87 ARG A C 1
ATOM 673 O O . ARG A 1 87 ? -7.403 1.897 40.128 1.00 48.59 87 ARG A O 1
ATOM 680 N N . SER A 1 88 ? -5.877 3.200 39.120 1.00 50.38 88 SER A N 1
ATOM 681 C CA . SER A 1 88 ? -4.765 2.947 40.052 1.00 50.38 88 SER A CA 1
ATOM 682 C C . SER A 1 88 ? -4.791 3.809 41.324 1.00 50.38 88 SER A C 1
ATOM 684 O O . SER A 1 88 ? -4.008 3.548 42.234 1.00 50.38 88 SER A O 1
ATOM 686 N N . ASN A 1 89 ? -5.664 4.818 41.419 1.00 51.38 89 ASN A N 1
ATOM 687 C CA . ASN A 1 89 ? -5.649 5.770 42.540 1.00 51.38 89 ASN A CA 1
ATOM 688 C C . ASN A 1 89 ? -6.659 5.473 43.663 1.00 51.38 89 ASN A C 1
ATOM 690 O O . ASN A 1 89 ? -6.688 6.204 44.648 1.00 51.38 89 ASN A O 1
ATOM 694 N N . ASN A 1 90 ? -7.450 4.397 43.573 1.00 54.72 90 ASN A N 1
ATOM 695 C CA . ASN A 1 90 ? -8.535 4.134 44.531 1.00 54.72 90 ASN A CA 1
ATOM 696 C C . ASN A 1 90 ? -8.255 3.056 45.596 1.00 54.72 90 ASN A C 1
ATOM 698 O O . ASN A 1 90 ? -9.183 2.658 46.294 1.00 54.72 90 ASN A O 1
ATOM 702 N N . SER A 1 91 ? -7.013 2.594 45.784 1.00 56.19 91 SER A N 1
ATOM 703 C CA . SER A 1 91 ? -6.706 1.552 46.786 1.00 56.19 91 SER A CA 1
ATOM 704 C C . SER A 1 91 ? -5.793 1.987 47.937 1.00 56.19 91 SER A C 1
ATOM 706 O O . SER A 1 91 ? -5.166 1.139 48.566 1.00 56.19 91 SER A O 1
ATOM 708 N N . LEU A 1 92 ? -5.734 3.278 48.269 1.00 53.50 92 LEU A N 1
ATOM 709 C CA . LEU A 1 92 ? -5.077 3.746 49.496 1.00 53.50 92 LEU A CA 1
ATOM 710 C C . LEU A 1 92 ? -6.118 4.248 50.499 1.00 53.50 92 LEU A C 1
ATOM 712 O O . LEU A 1 92 ? -6.183 5.428 50.829 1.00 53.50 92 LEU A O 1
ATOM 716 N N . HIS A 1 93 ? -6.950 3.327 50.987 1.00 52.22 93 HIS A N 1
ATOM 717 C CA . HIS A 1 93 ? -7.709 3.528 52.215 1.00 52.22 93 HIS A CA 1
ATOM 718 C C . HIS A 1 93 ? -7.142 2.650 53.335 1.00 52.22 93 HIS A C 1
ATOM 720 O O . HIS A 1 93 ? -7.086 1.426 53.243 1.00 52.22 93 HIS A O 1
ATOM 726 N N . SER A 1 94 ? -6.811 3.332 54.433 1.00 56.03 94 SER A N 1
ATOM 727 C CA . SER A 1 94 ? -6.791 2.8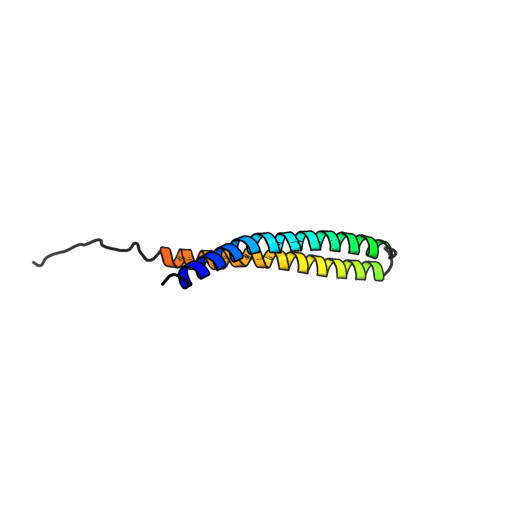53 55.818 1.00 56.03 94 SER A CA 1
ATOM 728 C C . SER A 1 94 ? -5.755 1.797 56.234 1.00 56.03 94 SER A C 1
ATOM 730 O O . SER A 1 94 ? -6.042 0.605 56.299 1.00 56.03 94 SER A O 1
ATOM 732 N N . ARG A 1 95 ? -4.611 2.263 56.764 1.00 53.78 95 ARG A N 1
ATOM 733 C CA . ARG A 1 95 ? -3.947 1.571 57.884 1.00 53.78 95 ARG A CA 1
ATOM 734 C C . ARG A 1 95 ? -3.586 2.535 59.019 1.00 53.78 95 ARG A C 1
ATOM 736 O O . ARG A 1 95 ? -2.563 3.202 59.026 1.00 53.78 95 ARG A O 1
ATOM 743 N N . ARG A 1 96 ? -4.511 2.570 59.975 1.00 51.69 96 ARG A N 1
ATOM 744 C CA . ARG A 1 96 ? -4.460 3.090 61.348 1.00 51.69 96 ARG A CA 1
ATOM 745 C C . ARG A 1 96 ? -3.161 2.731 62.086 1.00 51.69 96 ARG A C 1
ATOM 747 O O . ARG A 1 96 ? -2.841 1.550 62.157 1.00 51.69 96 ARG A O 1
ATOM 754 N N . VAL A 1 97 ? -2.566 3.692 62.801 1.00 53.19 97 VAL A N 1
ATOM 755 C CA . VAL A 1 97 ? -1.968 3.437 64.127 1.00 53.19 97 VAL A CA 1
ATOM 756 C C . VAL A 1 97 ? -2.230 4.641 65.043 1.00 53.19 97 VAL A C 1
ATOM 758 O O . VAL A 1 97 ? -1.670 5.715 64.861 1.00 53.19 97 VAL A O 1
ATOM 761 N N . LYS A 1 98 ? -3.118 4.456 66.029 1.00 54.25 98 LYS A N 1
ATOM 762 C CA . LYS A 1 98 ? -3.193 5.295 67.234 1.00 54.25 98 LYS A CA 1
ATOM 763 C C . LYS A 1 98 ? -1.924 5.017 68.044 1.00 54.25 98 LYS A C 1
ATOM 765 O O . LYS A 1 98 ? -1.675 3.850 68.342 1.00 54.25 98 LYS A O 1
ATOM 770 N N . ARG A 1 99 ? -1.191 6.041 68.479 1.00 43.62 99 ARG A N 1
ATOM 771 C CA . ARG A 1 99 ? -0.346 5.935 69.674 1.00 43.62 99 ARG A CA 1
ATOM 772 C C . ARG A 1 99 ? -0.656 7.090 70.614 1.00 43.62 99 ARG A C 1
ATOM 774 O O . ARG A 1 99 ? -0.642 8.251 70.228 1.00 43.62 99 ARG A O 1
ATOM 781 N N . THR A 1 100 ? -1.066 6.679 71.800 1.00 48.28 100 THR A N 1
ATOM 782 C CA . THR A 1 100 ? -1.502 7.439 72.961 1.00 48.28 100 THR A CA 1
ATOM 783 C C . THR A 1 100 ? -0.335 8.125 73.662 1.00 48.28 100 THR A C 1
ATOM 785 O O . THR A 1 100 ? 0.785 7.622 73.652 1.00 48.28 100 THR A O 1
ATOM 788 N N . SER A 1 101 ? -0.672 9.247 74.287 1.00 45.91 101 SER A N 1
ATOM 789 C CA . SER A 1 101 ? 0.057 9.985 75.316 1.00 45.91 101 SER A CA 1
ATOM 790 C C . SER A 1 101 ? 0.598 9.111 76.452 1.00 45.91 101 SER A C 1
ATOM 792 O O . SER A 1 101 ? -0.145 8.264 76.957 1.00 45.91 101 SER A O 1
ATOM 794 N N . VAL A 1 102 ? 1.818 9.422 76.901 1.00 48.28 102 VAL A N 1
ATOM 795 C CA . VAL A 1 102 ? 2.244 9.423 78.312 1.00 48.28 102 VAL A CA 1
ATOM 796 C C . VAL A 1 102 ? 3.105 10.662 78.511 1.00 48.28 102 VAL A C 1
ATOM 798 O O . VAL A 1 102 ? 3.963 10.892 77.628 1.00 48.28 102 VAL A O 1
#